Protein AF-A0A2S4VTI2-F1 (afdb_monomer_lite)

pLDDT: mean 84.26, std 13.96, range [35.5, 95.94]

Foldseek 3Di:
DDDDPPDDVVVVVVVVVVVVVVVVVVVVVCVVVVVVVDPDDPDDDPPVLVVLVVQLVVLVVVLVVLLVVLCVLCVVVVCCVVVVPDDDPVSVVVSVVVNVVSQVVNQVSLVSNLVSLLVSCVVPNVVCCPPPVSDRDDPVRSNVD

Organism: NCBI:txid27350

Radius of gyration: 22.97 Å; chains: 1; bounding box: 43×64×53 Å

Sequence (145 aa):
MASSTHSDPAHALSILQQLRDMQKEQDEEAEKLGSFFSVSAGAERDREQERRLALLWSAKSALYKSAVQIQGETQPLRNSKSHGHRLGTILKEKIFEALDRRKKPVARLLKLSCDRRADYLQHHARDQLSRPENQAISYDEFKKL

Secondary structure (DSSP, 8-state):
--------HHHHHHHHHHHHHHHHHHHHHHHHHHHHT-SSTTPPP-HHHHHHHHHHHHHHHHHHHHHHHHHHHHHHHHHHHHH-PPPPHHHHHHHHHHHHHHHHHHHHHHHHHHHHHHHHHHHH-GGGTTSGGGSPPPHHHHTT-

Structure (mmCIF, N/CA/C/O backbone):
data_AF-A0A2S4VTI2-F1
#
_entry.id   AF-A0A2S4VTI2-F1
#
loop_
_atom_site.group_PDB
_atom_site.id
_atom_site.type_symbol
_atom_site.label_atom_id
_atom_site.label_alt_id
_atom_site.label_comp_id
_atom_site.label_asym_id
_atom_site.label_entity_id
_atom_site.label_seq_id
_atom_site.pdbx_PDB_ins_code
_atom_site.Cartn_x
_atom_site.Cartn_y
_atom_site.Cartn_z
_atom_site.occupancy
_atom_site.B_iso_or_equiv
_atom_site.auth_seq_id
_atom_site.auth_comp_id
_atom_site.auth_asym_id
_atom_site.auth_atom_id
_atom_site.pdbx_PDB_model_num
ATOM 1 N N . MET A 1 1 ? -5.427 47.277 -6.084 1.00 35.50 1 MET A N 1
ATOM 2 C CA . MET A 1 1 ? -4.903 47.140 -7.462 1.00 35.50 1 MET A CA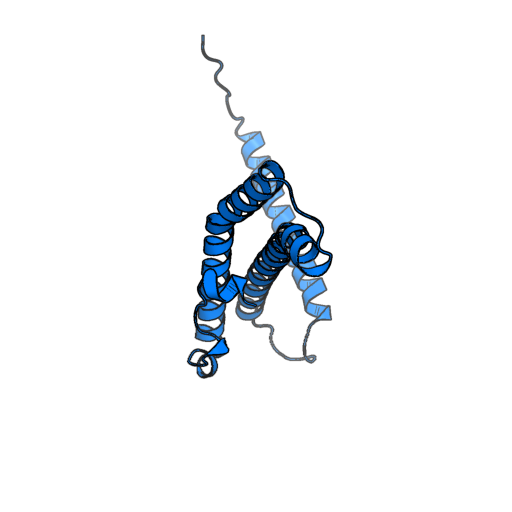 1
ATOM 3 C C . MET A 1 1 ? -4.001 45.916 -7.485 1.00 35.50 1 MET A C 1
ATOM 5 O O . MET A 1 1 ? -3.253 45.734 -6.535 1.00 35.50 1 MET A O 1
ATOM 9 N N . ALA A 1 2 ? -4.180 45.026 -8.461 1.00 41.75 2 ALA A N 1
ATOM 10 C CA . ALA A 1 2 ? -3.594 43.685 -8.484 1.00 41.75 2 ALA A CA 1
ATOM 11 C C . ALA A 1 2 ? -2.088 43.707 -8.812 1.00 41.75 2 ALA A C 1
ATOM 13 O O . ALA A 1 2 ? -1.692 44.306 -9.809 1.00 41.75 2 ALA A O 1
ATOM 14 N N . SER A 1 3 ? -1.266 43.037 -7.995 1.00 41.59 3 SER A N 1
ATOM 15 C CA . SER A 1 3 ? 0.154 42.801 -8.289 1.00 41.59 3 SER A CA 1
ATOM 16 C C . SER A 1 3 ? 0.288 41.702 -9.336 1.00 41.59 3 SER A C 1
ATOM 18 O O . SER A 1 3 ? 0.030 40.534 -9.057 1.00 41.59 3 SER A O 1
ATOM 20 N N . SER A 1 4 ? 0.694 42.089 -10.542 1.00 49.66 4 SER A N 1
ATOM 21 C CA . SER A 1 4 ? 1.109 41.171 -11.600 1.00 49.66 4 SER A CA 1
ATOM 22 C C . SER A 1 4 ? 2.498 40.624 -11.267 1.00 49.66 4 SER A C 1
ATOM 24 O O . SER A 1 4 ? 3.491 41.349 -11.331 1.00 49.66 4 SER A O 1
ATOM 26 N N . THR A 1 5 ? 2.582 39.354 -10.877 1.00 51.34 5 THR A N 1
ATOM 27 C CA . THR A 1 5 ? 3.843 38.608 -10.835 1.00 51.34 5 THR A CA 1
ATOM 28 C C . THR A 1 5 ? 4.260 38.293 -12.267 1.00 51.34 5 THR A C 1
ATOM 30 O O . THR A 1 5 ? 3.909 37.257 -12.827 1.00 51.34 5 THR A O 1
ATOM 33 N N . HIS A 1 6 ? 4.998 39.215 -12.881 1.00 51.44 6 HIS A N 1
ATOM 34 C CA . HIS A 1 6 ? 5.649 38.985 -14.165 1.00 51.44 6 HIS A CA 1
ATOM 35 C C . HIS A 1 6 ? 6.724 37.906 -13.954 1.00 51.44 6 HIS A C 1
ATOM 37 O O . HIS A 1 6 ? 7.784 38.176 -13.395 1.00 51.44 6 HIS A O 1
ATOM 43 N N . SER A 1 7 ? 6.421 36.655 -14.308 1.00 62.72 7 SER A N 1
ATOM 44 C CA . SER A 1 7 ? 7.403 35.571 -14.267 1.00 62.72 7 SER A CA 1
ATOM 45 C C . SER A 1 7 ? 8.454 35.852 -15.338 1.00 62.72 7 SER A C 1
ATOM 47 O O . SER A 1 7 ? 8.148 35.875 -16.530 1.00 62.72 7 SER A O 1
ATOM 49 N N . ASP A 1 8 ? 9.665 36.168 -14.891 1.00 73.94 8 ASP A N 1
ATOM 50 C CA . ASP A 1 8 ? 10.803 36.476 -15.747 1.00 73.94 8 ASP A CA 1
ATOM 51 C C . ASP A 1 8 ? 11.173 35.235 -16.591 1.00 73.94 8 ASP A C 1
ATOM 53 O O . ASP A 1 8 ? 11.460 34.173 -16.022 1.00 73.94 8 ASP A O 1
ATOM 57 N N . PRO A 1 9 ? 11.169 35.317 -17.936 1.00 76.25 9 PRO A N 1
ATOM 58 C CA . PRO A 1 9 ? 11.527 34.194 -18.802 1.00 76.25 9 PRO A CA 1
ATOM 59 C C . PRO A 1 9 ? 12.944 33.659 -18.539 1.00 76.25 9 PRO A C 1
ATOM 61 O O . PRO A 1 9 ? 13.181 32.464 -18.720 1.00 76.25 9 PRO A O 1
ATOM 64 N N . ALA A 1 10 ? 13.870 34.492 -18.051 1.00 80.44 10 ALA A N 1
ATOM 65 C CA . ALA A 1 10 ? 15.216 34.052 -17.683 1.00 80.44 10 ALA A CA 1
ATOM 66 C C . ALA A 1 10 ? 15.207 33.103 -16.470 1.00 80.44 10 ALA A C 1
ATOM 68 O O . ALA A 1 10 ? 15.943 32.115 -16.434 1.00 80.44 10 ALA A O 1
ATOM 69 N N . HIS A 1 11 ? 14.317 33.350 -15.506 1.00 81.88 11 HIS A N 1
ATOM 70 C CA . HIS A 1 11 ? 14.140 32.491 -14.337 1.00 81.88 11 HIS A CA 1
ATOM 71 C C . HIS A 1 11 ? 13.560 31.122 -14.724 1.00 81.88 11 HIS A C 1
ATOM 73 O O . HIS A 1 11 ? 14.003 30.090 -14.222 1.00 81.88 11 HIS A O 1
ATOM 79 N N . ALA A 1 12 ? 12.610 31.091 -15.663 1.00 84.69 12 ALA A N 1
ATOM 80 C CA . ALA A 1 12 ? 12.046 29.840 -16.170 1.00 84.69 12 ALA A CA 1
ATOM 81 C C . ALA A 1 12 ? 13.096 28.974 -16.893 1.00 84.69 12 ALA A C 1
ATOM 83 O O . ALA A 1 12 ? 13.142 27.761 -16.687 1.00 84.69 12 ALA A O 1
ATOM 84 N N . LEU A 1 13 ? 13.973 29.589 -17.694 1.00 89.88 13 LEU A N 1
ATOM 85 C CA . LEU A 1 13 ? 15.064 28.886 -18.379 1.00 89.88 13 LEU A CA 1
ATOM 86 C C . LEU A 1 13 ? 16.104 28.329 -17.398 1.00 89.88 13 LEU A C 1
ATOM 88 O O . LEU A 1 13 ? 16.543 27.192 -17.563 1.00 89.88 13 LEU A O 1
ATOM 92 N N . SER A 1 14 ? 16.433 29.086 -16.349 1.00 92.31 14 SER A N 1
ATOM 93 C CA . SER A 1 14 ? 17.324 28.633 -15.272 1.00 92.31 14 SER A CA 1
ATOM 94 C C . SER A 1 14 ? 16.790 27.374 -14.576 1.00 92.31 14 SER A C 1
ATOM 96 O O . SER A 1 14 ? 17.518 26.394 -14.413 1.00 92.31 14 SER A O 1
ATOM 98 N N . ILE A 1 15 ? 15.489 27.342 -14.261 1.00 90.88 15 ILE A N 1
ATOM 99 C CA . ILE A 1 15 ? 14.844 26.163 -13.660 1.00 90.88 15 ILE A CA 1
ATOM 100 C C . ILE A 1 15 ? 14.912 24.952 -14.595 1.00 90.88 15 ILE A C 1
ATOM 102 O O . ILE A 1 15 ? 15.216 23.846 -14.152 1.00 90.88 15 ILE A O 1
ATOM 106 N N . LEU A 1 16 ? 14.630 25.134 -15.889 1.00 91.88 16 LEU A N 1
ATOM 107 C CA . LEU A 1 16 ? 14.689 24.037 -16.860 1.00 91.88 16 LEU A CA 1
ATOM 108 C C . LEU A 1 16 ? 16.102 23.465 -17.000 1.00 91.88 16 LEU A C 1
ATOM 110 O O . LEU A 1 16 ? 16.263 22.257 -17.184 1.00 91.88 16 LEU A O 1
ATOM 114 N N . GLN A 1 17 ? 17.115 24.322 -16.893 1.00 94.31 17 GLN A N 1
ATOM 115 C CA . GLN A 1 17 ? 18.506 23.902 -16.917 1.00 94.31 17 GLN A CA 1
ATOM 116 C C . GLN A 1 17 ? 18.875 23.123 -15.651 1.00 94.31 17 GLN A C 1
ATOM 118 O O . GLN A 1 17 ? 19.371 22.007 -15.764 1.00 94.31 17 GLN A O 1
ATOM 123 N N . GLN A 1 18 ? 18.502 23.620 -14.467 1.00 94.00 18 GLN A N 1
ATOM 124 C CA . GLN A 1 18 ? 18.690 22.881 -13.215 1.00 94.00 18 GLN A CA 1
ATOM 125 C C . GLN A 1 18 ? 17.992 21.517 -13.223 1.00 94.00 18 GLN A C 1
ATOM 127 O O . GLN A 1 18 ? 18.562 20.536 -12.759 1.00 94.00 18 GLN A O 1
ATOM 132 N N . LEU A 1 19 ? 16.770 21.423 -13.759 1.00 90.88 19 LEU A N 1
ATOM 133 C CA . LEU A 1 19 ? 16.059 20.145 -13.870 1.00 90.88 19 LEU A CA 1
ATOM 134 C C . LEU A 1 19 ? 16.809 19.150 -14.759 1.00 90.88 19 LEU A C 1
ATOM 136 O O . LEU A 1 19 ? 16.881 17.972 -14.423 1.00 90.88 19 LEU A O 1
ATOM 140 N N . ARG A 1 20 ? 17.385 19.622 -15.869 1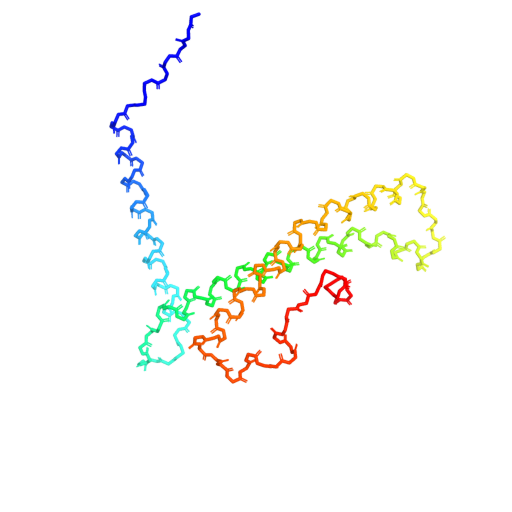.00 92.19 20 ARG A N 1
ATOM 141 C CA . ARG A 1 20 ? 18.193 18.790 -16.766 1.00 92.19 20 ARG A CA 1
ATOM 142 C C . ARG A 1 20 ? 19.469 18.304 -16.087 1.00 92.19 20 ARG A C 1
ATOM 144 O O . ARG A 1 20 ? 19.801 17.129 -16.216 1.00 92.19 20 ARG A O 1
ATOM 151 N N . ASP A 1 21 ? 20.153 19.192 -15.377 1.00 93.88 21 ASP A N 1
ATOM 152 C CA . ASP A 1 21 ? 21.401 18.869 -14.691 1.00 93.88 21 ASP A CA 1
ATOM 153 C C . ASP A 1 21 ? 21.150 17.863 -13.559 1.00 93.88 21 ASP A C 1
ATOM 155 O O . ASP A 1 21 ? 21.800 16.822 -13.512 1.00 93.88 21 ASP A O 1
ATOM 159 N N . MET A 1 22 ? 20.110 18.079 -12.743 1.00 88.69 22 MET A N 1
ATOM 160 C CA . MET A 1 22 ? 19.687 17.116 -11.717 1.00 88.69 22 MET A CA 1
ATOM 161 C C . MET A 1 22 ? 19.271 15.766 -12.311 1.00 88.69 22 MET A C 1
ATOM 163 O O . MET A 1 22 ? 19.524 14.723 -11.715 1.00 88.69 22 MET A O 1
ATOM 167 N N . GLN A 1 23 ? 18.618 15.759 -13.476 1.00 82.94 23 GLN A N 1
ATOM 168 C CA . GLN A 1 23 ? 18.237 14.514 -14.142 1.00 82.94 23 GLN A CA 1
ATOM 169 C C . GLN A 1 23 ? 19.471 13.740 -14.621 1.00 82.94 23 GLN A C 1
ATOM 171 O O . GLN A 1 23 ? 19.539 12.527 -14.442 1.00 82.94 23 GLN A O 1
ATOM 176 N N . LYS A 1 24 ? 20.482 14.443 -15.141 1.00 92.31 24 LYS A N 1
ATOM 177 C CA . LYS A 1 24 ? 21.763 13.844 -15.522 1.00 92.31 24 LYS A CA 1
ATOM 178 C C . LYS A 1 24 ? 22.507 13.267 -14.313 1.00 92.31 24 LYS A C 1
ATOM 180 O O . LYS A 1 24 ? 23.026 12.160 -14.398 1.00 92.31 24 LYS A O 1
ATOM 185 N N . GLU A 1 25 ? 22.537 13.987 -13.192 1.00 89.69 25 GLU A N 1
ATOM 186 C CA . GLU A 1 25 ? 23.136 13.496 -11.943 1.00 89.69 25 GLU A CA 1
ATOM 187 C C . GLU A 1 25 ? 22.434 12.226 -11.447 1.00 89.69 25 GLU A C 1
ATOM 189 O O . GLU A 1 25 ? 23.099 11.248 -11.111 1.00 89.69 25 GLU A O 1
ATOM 194 N N . GLN A 1 26 ? 21.098 12.200 -11.482 1.00 76.88 26 GLN A N 1
ATOM 195 C CA . GLN A 1 26 ? 20.319 11.008 -11.134 1.00 76.88 26 GLN A CA 1
ATOM 196 C C . GLN A 1 26 ? 20.629 9.821 -12.051 1.00 76.88 26 GLN A C 1
ATOM 198 O O . GLN A 1 26 ? 20.750 8.699 -11.561 1.00 76.88 26 GLN A O 1
ATOM 203 N N . ASP A 1 27 ? 20.787 10.051 -13.357 1.00 78.19 27 ASP A N 1
ATOM 204 C CA . ASP A 1 27 ? 21.140 9.003 -14.319 1.00 78.19 27 ASP A CA 1
ATOM 205 C C . ASP A 1 27 ? 22.565 8.463 -14.070 1.00 78.19 27 ASP A C 1
ATOM 207 O O . ASP A 1 27 ? 22.789 7.251 -14.092 1.00 78.19 27 ASP A O 1
ATOM 211 N N . GLU A 1 28 ? 23.533 9.335 -13.771 1.00 85.81 28 GLU A N 1
ATOM 212 C CA . GLU A 1 28 ? 24.907 8.940 -13.430 1.00 85.81 28 GLU A CA 1
ATOM 213 C C . GLU A 1 28 ? 24.985 8.169 -12.104 1.00 85.81 28 GLU A C 1
ATOM 215 O O . GLU A 1 28 ? 25.720 7.183 -11.989 1.00 85.81 28 GLU A O 1
ATOM 220 N N . GLU A 1 29 ? 24.238 8.603 -11.088 1.00 79.56 29 GLU A N 1
ATOM 221 C CA . GLU A 1 29 ? 24.116 7.885 -9.820 1.00 79.56 29 GLU A CA 1
ATOM 222 C C . GLU A 1 29 ? 23.431 6.530 -10.009 1.00 79.56 29 GLU A C 1
ATOM 224 O O . GLU A 1 29 ? 23.897 5.534 -9.453 1.00 79.56 29 GLU A O 1
ATOM 229 N N . ALA A 1 30 ? 22.382 6.457 -10.834 1.00 70.38 30 ALA A N 1
ATOM 230 C CA . ALA A 1 30 ? 21.704 5.210 -11.167 1.00 70.38 30 ALA A CA 1
ATOM 231 C C . ALA A 1 30 ? 22.635 4.222 -11.884 1.00 70.38 30 ALA A C 1
ATOM 233 O O . ALA A 1 30 ? 22.625 3.038 -11.552 1.00 70.38 30 ALA A O 1
ATOM 234 N N . GLU A 1 31 ? 23.490 4.684 -12.801 1.00 75.50 31 GLU A N 1
ATOM 235 C CA . GLU A 1 31 ? 24.491 3.834 -13.458 1.00 75.50 31 GLU A CA 1
ATOM 236 C C . GLU A 1 31 ? 25.547 3.301 -12.476 1.00 75.50 31 GLU A C 1
ATOM 238 O O . GLU A 1 31 ? 25.865 2.103 -12.475 1.00 75.50 31 GLU A O 1
ATOM 243 N N . LYS A 1 32 ? 26.052 4.170 -11.586 1.00 77.56 32 LYS A N 1
ATOM 244 C CA . LYS A 1 32 ? 27.008 3.791 -10.531 1.00 77.56 32 LYS A CA 1
ATOM 245 C C . LYS A 1 32 ? 26.398 2.772 -9.572 1.00 77.56 32 LYS A C 1
ATOM 247 O O . LYS A 1 32 ? 27.017 1.741 -9.303 1.00 77.56 32 LYS A O 1
ATOM 252 N N . LEU A 1 33 ? 25.178 3.026 -9.098 1.00 68.81 33 LEU A N 1
ATOM 253 C CA . LEU A 1 33 ? 24.446 2.128 -8.204 1.00 68.81 33 LEU A CA 1
ATOM 254 C C . LEU A 1 33 ? 24.091 0.814 -8.898 1.00 68.81 33 LEU A C 1
ATOM 256 O O . LEU A 1 33 ? 24.293 -0.252 -8.324 1.00 68.81 33 LEU A O 1
ATOM 260 N N . GLY A 1 34 ? 23.642 0.867 -10.152 1.00 56.94 34 GLY A N 1
ATOM 261 C CA . GLY A 1 34 ? 23.342 -0.314 -10.953 1.00 56.94 34 GLY A CA 1
ATOM 262 C C . GLY A 1 34 ? 24.557 -1.226 -11.134 1.00 56.94 34 GLY A C 1
ATOM 263 O O . GLY A 1 34 ? 24.397 -2.440 -11.260 1.00 56.94 34 GLY A O 1
ATOM 264 N N . SER A 1 35 ? 25.790 -0.687 -11.122 1.00 56.09 35 SER A N 1
ATOM 265 C CA . SER A 1 35 ? 27.009 -1.510 -11.247 1.00 56.09 35 SER A CA 1
ATOM 266 C C . SER A 1 35 ? 27.178 -2.443 -10.049 1.00 56.09 35 SER A C 1
ATOM 268 O O . SER A 1 35 ? 27.544 -3.607 -10.217 1.00 56.09 35 SER A O 1
ATOM 270 N N . PHE A 1 36 ? 26.776 -1.974 -8.866 1.00 54.19 36 PHE A N 1
ATOM 271 C CA . PHE A 1 36 ? 26.823 -2.715 -7.609 1.00 54.19 36 PHE A CA 1
ATOM 272 C C . PHE A 1 36 ? 25.823 -3.879 -7.549 1.00 54.19 36 PHE A C 1
ATOM 274 O O . PHE A 1 36 ? 26.038 -4.827 -6.797 1.00 54.19 36 PHE A O 1
ATOM 281 N N . PHE A 1 37 ? 24.746 -3.825 -8.341 1.00 48.94 37 PHE A N 1
ATOM 282 C CA . PHE A 1 37 ? 23.689 -4.844 -8.381 1.00 48.94 37 PHE A CA 1
ATOM 283 C C . PHE A 1 37 ? 23.710 -5.705 -9.652 1.00 48.94 37 PHE A C 1
ATOM 285 O O . PHE A 1 37 ? 22.798 -6.508 -9.853 1.00 48.94 37 PHE A O 1
ATOM 292 N N . SER A 1 38 ? 24.727 -5.564 -10.511 1.00 51.44 38 SER A N 1
ATOM 293 C CA . SER A 1 38 ? 24.825 -6.356 -11.739 1.00 51.44 38 SER A CA 1
ATOM 294 C C . SER A 1 38 ? 25.005 -7.847 -11.424 1.00 51.44 38 SER A C 1
ATOM 296 O O . SER A 1 38 ? 26.049 -8.312 -10.966 1.00 51.44 38 SER A O 1
ATOM 298 N N . VAL A 1 39 ? 23.937 -8.613 -11.655 1.00 52.22 39 VAL A N 1
ATOM 299 C CA . VAL A 1 39 ? 23.944 -10.073 -11.604 1.00 52.22 39 VAL A CA 1
ATOM 300 C C . VAL A 1 39 ? 24.721 -10.553 -12.831 1.00 52.22 39 VAL A C 1
ATOM 302 O O . VAL A 1 39 ? 24.177 -10.654 -13.923 1.00 52.22 39 VAL A O 1
ATOM 305 N N . SER A 1 40 ? 26.010 -10.824 -12.630 1.00 51.00 40 SER A N 1
ATOM 306 C CA . SER A 1 40 ? 27.002 -11.305 -13.606 1.00 51.00 40 SER A CA 1
ATOM 307 C C . SER A 1 40 ? 27.499 -10.289 -14.647 1.00 51.00 40 SER A C 1
ATOM 309 O O . SER A 1 40 ? 26.740 -9.609 -15.335 1.00 51.00 40 SER A O 1
ATOM 311 N N . ALA A 1 41 ? 28.826 -10.217 -14.777 1.00 43.34 41 ALA A N 1
ATOM 312 C CA . ALA A 1 41 ? 29.504 -9.461 -15.820 1.00 43.34 41 ALA A CA 1
ATOM 313 C C . ALA A 1 41 ? 29.139 -10.045 -17.197 1.00 43.34 41 ALA A C 1
ATOM 315 O O . ALA A 1 41 ? 29.550 -11.158 -17.518 1.00 43.34 41 ALA A O 1
ATOM 316 N N . GLY A 1 42 ? 28.359 -9.305 -17.992 1.00 51.50 42 GLY A N 1
ATOM 317 C CA . GLY A 1 42 ? 28.011 -9.670 -19.372 1.00 51.50 42 GLY A CA 1
ATOM 318 C C . GLY A 1 42 ? 26.516 -9.763 -19.687 1.00 51.50 42 GLY A C 1
ATOM 319 O O . GLY A 1 42 ? 26.174 -9.894 -20.858 1.00 51.50 42 GLY A O 1
ATOM 320 N N . ALA A 1 43 ? 25.622 -9.661 -18.698 1.00 59.06 43 ALA A N 1
ATOM 321 C CA . ALA A 1 43 ? 24.195 -9.499 -18.970 1.00 59.06 43 ALA A CA 1
ATOM 322 C C . ALA A 1 43 ? 23.906 -8.050 -19.404 1.00 59.06 43 ALA A C 1
ATOM 324 O O . ALA A 1 43 ? 24.206 -7.104 -18.673 1.00 59.06 43 ALA A O 1
ATOM 325 N N . GLU A 1 44 ? 23.348 -7.870 -20.602 1.00 63.09 44 GLU A N 1
ATOM 326 C CA . GLU A 1 44 ? 22.859 -6.571 -21.070 1.00 63.09 44 GLU A CA 1
ATOM 327 C C . GLU A 1 44 ? 21.760 -6.081 -20.115 1.00 63.09 44 GLU A C 1
ATOM 329 O O . GLU A 1 44 ? 20.806 -6.807 -19.824 1.00 63.09 44 GLU A O 1
ATOM 334 N N . ARG A 1 45 ? 21.918 -4.874 -19.560 1.00 68.25 45 ARG A N 1
ATOM 335 C CA . ARG A 1 45 ? 20.937 -4.319 -18.622 1.00 68.25 45 ARG A CA 1
ATOM 336 C C . ARG A 1 45 ? 19.650 -3.967 -19.349 1.00 68.25 45 ARG A C 1
ATOM 338 O O . ARG A 1 45 ? 19.620 -3.032 -20.148 1.00 68.25 45 ARG A O 1
ATOM 345 N N . ASP A 1 46 ? 18.564 -4.628 -18.970 1.00 82.31 46 ASP A N 1
ATOM 346 C CA . ASP A 1 46 ? 17.225 -4.171 -19.317 1.00 82.31 46 ASP A CA 1
ATOM 347 C C . ASP A 1 46 ? 16.833 -2.995 -18.403 1.00 82.31 46 ASP A C 1
ATOM 349 O O . ASP A 1 46 ? 16.273 -3.157 -17.312 1.00 82.31 46 ASP A O 1
ATOM 353 N N . ARG A 1 47 ? 17.148 -1.777 -18.861 1.00 83.38 47 ARG A N 1
ATOM 354 C CA . ARG A 1 47 ? 16.814 -0.525 -18.161 1.00 83.38 47 ARG A CA 1
ATOM 355 C C . ARG A 1 47 ? 15.310 -0.379 -17.902 1.00 83.38 47 ARG A C 1
ATOM 357 O O . ARG A 1 47 ? 14.919 0.257 -16.920 1.00 83.38 47 ARG A O 1
ATOM 364 N N . GLU A 1 48 ? 14.450 -0.941 -18.753 1.00 87.00 48 GLU A N 1
ATOM 365 C CA . GLU A 1 48 ? 13.002 -0.891 -18.538 1.00 87.00 48 GLU A CA 1
ATOM 366 C C . GLU A 1 48 ? 12.582 -1.821 -17.401 1.00 87.00 48 GLU A C 1
ATOM 368 O O . GLU A 1 48 ? 11.788 -1.418 -16.541 1.00 87.00 48 GLU A O 1
ATOM 373 N N . GLN A 1 49 ? 13.161 -3.023 -17.347 1.00 87.56 49 GLN A N 1
ATOM 374 C CA . GLN A 1 49 ? 12.956 -3.958 -16.245 1.00 87.56 49 GLN A CA 1
ATOM 375 C C . GLN A 1 49 ? 13.381 -3.345 -14.911 1.00 87.56 49 GLN A C 1
ATOM 377 O O . GLN A 1 49 ? 12.611 -3.374 -13.946 1.00 87.56 49 GLN A O 1
ATOM 382 N N . GLU A 1 50 ? 14.577 -2.758 -14.854 1.00 88.25 50 GLU A N 1
ATOM 383 C CA . GLU A 1 50 ? 15.103 -2.099 -13.654 1.00 88.25 50 GLU A CA 1
ATOM 384 C C . GLU A 1 50 ? 14.191 -0.956 -13.204 1.00 88.25 50 GLU A C 1
ATOM 386 O O . GLU A 1 50 ? 13.811 -0.880 -12.032 1.00 88.25 50 GLU A O 1
ATOM 391 N N . ARG A 1 51 ? 13.750 -0.110 -14.142 1.00 88.25 51 ARG A N 1
ATOM 392 C CA . ARG A 1 51 ? 12.818 0.987 -13.859 1.00 88.25 51 ARG A CA 1
ATOM 393 C C . ARG A 1 51 ? 11.493 0.480 -13.287 1.00 88.25 51 ARG A C 1
ATOM 395 O O . ARG A 1 51 ? 11.015 1.016 -12.283 1.00 88.25 51 ARG A O 1
ATOM 402 N N . ARG A 1 52 ? 10.878 -0.538 -13.897 1.00 89.19 52 ARG A N 1
ATOM 403 C CA . ARG A 1 52 ? 9.607 -1.120 -13.421 1.00 89.19 52 ARG A CA 1
ATOM 404 C C . ARG A 1 52 ? 9.771 -1.756 -12.042 1.00 89.19 52 ARG A C 1
ATOM 406 O O . ARG A 1 52 ? 8.921 -1.563 -11.170 1.00 89.19 52 ARG A O 1
ATOM 413 N N . LEU A 1 53 ? 10.888 -2.443 -11.811 1.00 90.75 53 LEU A N 1
ATOM 414 C CA . LEU A 1 53 ? 11.209 -3.067 -10.530 1.00 90.75 53 LEU A CA 1
ATOM 415 C C . LEU A 1 53 ? 11.447 -2.016 -9.432 1.00 90.75 53 LEU A C 1
ATOM 417 O O . LEU A 1 53 ? 10.914 -2.155 -8.330 1.00 90.75 53 LEU A O 1
ATOM 421 N N . ALA A 1 54 ? 12.134 -0.914 -9.745 1.00 89.12 54 ALA A N 1
ATOM 422 C CA . ALA A 1 54 ? 12.316 0.220 -8.839 1.00 89.12 54 ALA A CA 1
ATOM 423 C C . ALA A 1 54 ? 10.983 0.903 -8.484 1.00 89.12 54 ALA A C 1
ATOM 425 O O . ALA A 1 54 ? 10.719 1.205 -7.314 1.00 89.12 54 ALA A O 1
ATOM 426 N N . LEU A 1 55 ? 10.091 1.097 -9.463 1.00 92.94 55 LEU A N 1
ATOM 427 C CA . LEU A 1 55 ? 8.743 1.620 -9.217 1.00 92.94 55 LEU A CA 1
ATOM 428 C C . LEU A 1 55 ? 7.934 0.675 -8.321 1.00 92.94 55 LEU A C 1
ATOM 430 O O . LEU A 1 55 ? 7.283 1.128 -7.372 1.00 92.94 55 LEU A O 1
ATOM 434 N N . LEU A 1 56 ? 7.970 -0.630 -8.587 1.00 93.69 56 LEU A N 1
ATOM 435 C CA . LEU A 1 56 ? 7.305 -1.627 -7.752 1.00 93.69 56 LEU A CA 1
ATOM 436 C C . LEU A 1 56 ? 7.847 -1.602 -6.317 1.00 93.69 56 LEU A C 1
ATOM 438 O O . LEU A 1 56 ? 7.061 -1.567 -5.367 1.00 93.69 56 LEU A O 1
ATOM 442 N N . TRP A 1 57 ? 9.171 -1.557 -6.153 1.00 95.19 57 TRP A N 1
ATOM 443 C CA . TRP A 1 57 ? 9.825 -1.451 -4.850 1.00 95.19 57 TRP A CA 1
ATOM 444 C C . TRP A 1 57 ? 9.383 -0.194 -4.096 1.00 95.19 57 TRP A C 1
ATOM 446 O O . TRP A 1 57 ? 8.902 -0.294 -2.970 1.00 95.19 57 TRP A O 1
ATOM 456 N N . SER A 1 58 ? 9.423 0.970 -4.748 1.00 94.38 58 SER A N 1
ATOM 457 C CA . SER A 1 58 ? 8.965 2.248 -4.188 1.00 94.38 58 SER A CA 1
ATOM 458 C C . SER A 1 58 ? 7.524 2.172 -3.656 1.00 94.38 58 SER A C 1
ATOM 460 O O . SER A 1 58 ? 7.246 2.594 -2.529 1.00 94.38 58 SER A O 1
ATOM 462 N N . ALA A 1 59 ? 6.608 1.564 -4.420 1.00 93.94 59 ALA A N 1
ATOM 463 C CA . ALA A 1 59 ? 5.223 1.384 -3.983 1.00 93.94 59 ALA A CA 1
ATOM 464 C C . ALA A 1 59 ? 5.098 0.396 -2.813 1.00 93.94 59 ALA A C 1
ATOM 466 O O . ALA A 1 59 ? 4.371 0.676 -1.857 1.00 93.94 59 ALA A O 1
ATOM 467 N N . LYS A 1 60 ? 5.828 -0.728 -2.844 1.00 92.75 60 LYS A N 1
ATOM 468 C CA . LYS A 1 60 ? 5.869 -1.695 -1.734 1.00 92.75 60 LYS A CA 1
ATOM 469 C C . LYS A 1 60 ? 6.404 -1.059 -0.450 1.00 92.75 60 LYS A C 1
ATOM 471 O O . LYS A 1 60 ? 5.796 -1.234 0.602 1.00 92.75 60 LYS A O 1
ATOM 476 N N . SER A 1 61 ? 7.477 -0.272 -0.522 1.00 94.94 61 SER A N 1
ATOM 477 C CA . SER A 1 61 ? 8.036 0.426 0.641 1.00 94.94 61 SER A CA 1
ATOM 478 C C . SER A 1 61 ? 7.062 1.454 1.223 1.00 94.94 61 SER A C 1
ATOM 480 O O . SER A 1 61 ? 6.927 1.549 2.442 1.00 94.94 61 SER A O 1
ATOM 482 N N . ALA A 1 62 ? 6.349 2.212 0.382 1.00 94.56 62 ALA A N 1
ATOM 483 C CA . ALA A 1 62 ? 5.321 3.151 0.842 1.00 94.56 62 ALA A CA 1
ATOM 484 C C . ALA A 1 62 ? 4.139 2.434 1.520 1.00 94.56 62 ALA A C 1
ATOM 486 O O . ALA A 1 62 ? 3.639 2.882 2.558 1.00 94.56 62 ALA A O 1
ATOM 487 N N . LEU A 1 63 ? 3.722 1.294 0.964 1.00 94.00 63 LEU A N 1
ATOM 488 C CA . LEU A 1 63 ? 2.684 0.456 1.554 1.00 94.00 63 LEU A CA 1
ATOM 489 C C . LEU A 1 63 ? 3.128 -0.124 2.908 1.00 94.00 63 LEU A C 1
ATOM 491 O O . LEU A 1 63 ? 2.381 -0.032 3.879 1.00 94.00 63 LEU A O 1
ATOM 495 N N . TYR A 1 64 ? 4.363 -0.625 3.005 1.00 94.00 64 TYR A N 1
ATOM 496 C CA . TYR A 1 64 ? 4.944 -1.133 4.253 1.00 94.00 64 TYR A CA 1
ATOM 497 C C . TYR A 1 64 ? 5.006 -0.059 5.347 1.00 94.00 64 TYR A C 1
ATOM 499 O O . TYR A 1 64 ? 4.561 -0.290 6.469 1.00 94.00 64 TYR A O 1
ATOM 507 N N . LYS A 1 65 ? 5.466 1.158 5.017 1.00 95.12 65 LYS A N 1
ATOM 508 C CA . LYS A 1 65 ? 5.444 2.297 5.955 1.00 95.12 65 LYS A CA 1
ATOM 509 C C . LYS A 1 65 ? 4.036 2.557 6.498 1.00 95.12 65 LYS A C 1
ATOM 511 O O . LYS A 1 65 ? 3.870 2.829 7.685 1.00 95.12 65 LYS A O 1
ATOM 516 N N . SER A 1 66 ? 3.023 2.445 5.641 1.00 93.38 66 SER A N 1
ATOM 517 C CA . SER A 1 66 ? 1.627 2.626 6.043 1.00 93.38 66 SER A CA 1
ATOM 518 C C . SER A 1 66 ? 1.125 1.492 6.943 1.00 93.38 66 SER A C 1
ATOM 520 O O . SER A 1 66 ? 0.394 1.761 7.896 1.00 93.38 66 SER A O 1
ATOM 522 N N . ALA A 1 67 ? 1.543 0.247 6.684 1.00 94.06 67 ALA A N 1
ATOM 523 C CA . ALA A 1 67 ? 1.237 -0.908 7.531 1.00 94.06 67 ALA A CA 1
ATOM 524 C C . ALA A 1 67 ? 1.775 -0.708 8.955 1.00 94.06 67 ALA A C 1
ATOM 526 O O . ALA A 1 67 ? 1.020 -0.796 9.921 1.00 94.06 67 ALA A O 1
ATOM 527 N N . VAL A 1 68 ? 3.054 -0.332 9.076 1.00 94.31 68 VAL A N 1
ATOM 528 C CA . VAL A 1 68 ? 3.707 -0.066 10.369 1.00 94.31 68 VAL A CA 1
ATOM 529 C C . VAL A 1 68 ? 2.978 1.035 11.142 1.00 94.31 68 VAL A C 1
ATOM 531 O O . VAL A 1 68 ? 2.766 0.913 12.347 1.00 94.31 68 VAL A O 1
ATOM 534 N N . GLN A 1 69 ? 2.538 2.096 10.461 1.00 93.56 69 GLN A N 1
ATOM 535 C CA . GLN A 1 69 ? 1.770 3.167 11.101 1.00 93.56 69 GLN A CA 1
ATOM 536 C C . GLN A 1 69 ? 0.407 2.681 11.623 1.00 93.56 69 GLN A C 1
ATOM 538 O O . GLN A 1 69 ? 0.055 2.985 12.761 1.00 93.56 69 GLN A O 1
ATOM 543 N N . ILE A 1 70 ? -0.336 1.894 10.836 1.00 93.19 70 ILE A N 1
ATOM 544 C CA . ILE A 1 70 ? -1.611 1.290 11.270 1.00 93.19 70 ILE A CA 1
ATOM 545 C C . ILE A 1 70 ? -1.396 0.357 12.467 1.00 93.19 70 ILE A C 1
ATOM 547 O O . ILE A 1 70 ? -2.182 0.373 13.419 1.00 93.19 70 ILE A O 1
ATOM 551 N N . GLN A 1 71 ? -0.329 -0.442 12.441 1.00 92.38 71 GLN A N 1
ATOM 552 C CA . GLN A 1 71 ? 0.027 -1.336 13.538 1.00 92.38 71 GLN A CA 1
ATOM 553 C C . GLN A 1 71 ? 0.329 -0.545 14.815 1.00 92.38 71 GLN A C 1
ATOM 555 O O . GLN A 1 71 ? -0.208 -0.871 15.874 1.00 92.38 71 GLN A O 1
ATOM 560 N N . GLY A 1 72 ? 1.111 0.534 14.706 1.00 92.94 72 GLY A N 1
ATOM 561 C CA . GLY A 1 72 ? 1.404 1.437 15.818 1.00 92.94 72 GLY A CA 1
ATOM 562 C C . GLY A 1 72 ? 0.145 2.067 16.420 1.00 92.94 72 GLY A C 1
ATOM 563 O O . GLY A 1 72 ? -0.016 2.071 17.637 1.00 92.94 72 GLY A O 1
ATOM 564 N N . GLU A 1 73 ? -0.794 2.521 15.589 1.00 93.25 73 GLU A N 1
ATOM 565 C CA . GLU A 1 73 ? -2.072 3.085 16.052 1.00 93.25 73 GLU A CA 1
ATOM 566 C C . GLU A 1 73 ? -3.008 2.048 16.675 1.00 93.25 73 GLU A C 1
ATOM 568 O O . GLU A 1 73 ? -3.792 2.369 17.567 1.00 93.25 73 GLU A O 1
ATOM 573 N N . THR A 1 74 ? -2.918 0.792 16.240 1.00 92.12 74 THR A N 1
ATOM 574 C CA . THR A 1 74 ? -3.719 -0.313 16.784 1.00 92.12 74 THR A CA 1
ATOM 575 C C . THR A 1 74 ? -3.124 -0.862 18.088 1.00 92.12 74 THR A C 1
ATOM 577 O O . THR A 1 74 ? -3.842 -1.450 18.903 1.00 92.12 74 THR A O 1
ATOM 580 N N . GLN A 1 75 ? -1.827 -0.647 18.334 1.00 91.12 75 GLN A N 1
ATOM 581 C CA . GLN A 1 75 ? -1.105 -1.188 19.487 1.00 91.12 75 GLN A CA 1
ATOM 582 C C . GLN A 1 75 ? -1.750 -0.847 20.846 1.00 91.12 75 GLN A C 1
ATOM 584 O O . GLN A 1 75 ? -1.891 -1.763 21.661 1.00 91.12 75 GLN A O 1
ATOM 589 N N . PRO A 1 76 ? -2.225 0.388 21.120 1.00 91.12 76 PRO A N 1
ATOM 590 C CA . PRO A 1 76 ? -2.897 0.700 22.379 1.00 91.12 76 PRO A CA 1
ATOM 591 C C . PRO A 1 76 ? -4.163 -0.135 22.597 1.00 91.12 76 PRO A C 1
ATOM 593 O O . PRO A 1 76 ? -4.388 -0.630 23.702 1.00 91.12 76 PRO A O 1
ATOM 596 N N . LEU A 1 77 ? -4.970 -0.353 21.547 1.00 90.00 77 LEU A N 1
ATOM 597 C CA . LEU A 1 77 ? -6.167 -1.201 21.625 1.00 90.00 77 LEU A CA 1
ATOM 598 C C . LEU A 1 77 ? -5.787 -2.637 21.998 1.00 90.00 77 LEU A C 1
ATOM 600 O O . LEU A 1 77 ? -6.426 -3.241 22.863 1.00 90.00 77 LEU A O 1
ATOM 604 N N . ARG A 1 78 ? -4.714 -3.161 21.398 1.00 88.38 78 ARG A N 1
ATOM 605 C CA . ARG A 1 78 ? -4.203 -4.507 21.676 1.00 88.38 78 ARG A CA 1
ATOM 606 C C . ARG A 1 78 ? -3.694 -4.634 23.114 1.00 88.38 78 ARG A C 1
ATOM 608 O O . ARG A 1 78 ? -4.079 -5.576 23.801 1.00 88.38 78 ARG A O 1
ATOM 615 N N . ASN A 1 79 ? -2.930 -3.648 23.586 1.00 87.75 79 ASN A N 1
ATOM 616 C CA . ASN A 1 79 ? -2.414 -3.595 24.956 1.00 87.75 79 ASN A CA 1
ATOM 617 C C . ASN A 1 79 ? -3.544 -3.532 25.991 1.00 87.75 79 ASN A C 1
ATOM 619 O O . ASN A 1 79 ? -3.478 -4.218 27.008 1.00 87.75 79 ASN A O 1
ATOM 623 N N . SER A 1 80 ? -4.600 -2.760 25.714 1.00 86.81 80 SER A N 1
ATOM 624 C CA . SER A 1 80 ? -5.770 -2.658 26.596 1.00 86.81 80 SER A CA 1
ATOM 625 C C . SER A 1 80 ? -6.495 -3.992 26.773 1.00 86.81 80 SER A C 1
ATOM 627 O O . SER A 1 80 ? -6.958 -4.318 27.863 1.00 86.81 80 SER A O 1
ATOM 629 N N . LYS A 1 81 ? -6.549 -4.794 25.701 1.00 82.94 81 LYS A N 1
ATOM 630 C CA . LYS A 1 81 ? -7.173 -6.117 25.707 1.00 82.94 81 LYS A CA 1
ATOM 631 C C . LYS A 1 81 ? -6.315 -7.147 26.445 1.00 82.94 81 LYS A C 1
ATOM 633 O O . LYS A 1 81 ? -6.879 -8.015 27.098 1.00 82.94 81 LYS A O 1
ATOM 638 N N . SER A 1 82 ? -4.986 -7.071 26.339 1.00 81.81 82 SER A N 1
ATOM 639 C CA . SER A 1 82 ? -4.078 -8.054 26.948 1.00 81.81 82 SER A CA 1
ATOM 640 C C . SER A 1 82 ? -3.735 -7.780 28.415 1.00 81.81 82 SER A C 1
ATOM 642 O O . SER A 1 82 ? -3.582 -8.732 29.169 1.00 81.81 82 SER A O 1
ATOM 644 N N . HIS A 1 83 ? -3.636 -6.515 28.835 1.00 78.12 83 HIS A N 1
ATOM 645 C CA . HIS A 1 83 ? -3.194 -6.144 30.191 1.00 78.12 83 HIS A CA 1
ATOM 646 C C . HIS A 1 83 ? -4.354 -5.798 31.142 1.00 78.12 83 HIS A C 1
ATOM 648 O O . HIS A 1 83 ? -4.122 -5.418 32.284 1.00 78.12 83 HIS A O 1
ATOM 654 N N . GLY A 1 84 ? -5.608 -5.857 30.678 1.00 73.19 84 GLY A N 1
ATOM 655 C CA . GLY A 1 84 ? -6.790 -5.527 31.487 1.00 73.19 84 GLY A CA 1
ATOM 656 C C . GLY A 1 84 ? -6.981 -4.031 31.784 1.00 73.19 84 GLY A C 1
ATOM 657 O O . GLY A 1 84 ? -7.974 -3.650 32.403 1.00 73.19 84 GLY A O 1
ATOM 658 N N . HIS A 1 85 ? -6.082 -3.158 31.319 1.00 76.69 85 HIS A N 1
ATOM 659 C CA . HIS A 1 85 ? -6.230 -1.711 31.460 1.00 76.69 85 HIS A CA 1
ATOM 660 C C . HIS A 1 85 ? -7.292 -1.166 30.502 1.00 76.69 85 HIS A C 1
ATOM 662 O O . HIS A 1 85 ? -7.196 -1.301 29.280 1.00 76.69 85 HIS A O 1
ATOM 668 N N . ARG A 1 86 ? -8.308 -0.492 31.049 1.00 78.19 86 ARG A N 1
ATOM 669 C CA . ARG A 1 86 ? -9.390 0.089 30.250 1.00 78.19 86 ARG A CA 1
ATOM 670 C C . ARG A 1 86 ? -8.900 1.354 29.543 1.00 78.19 86 ARG A C 1
ATOM 672 O O . ARG A 1 86 ? -8.586 2.348 30.186 1.00 78.19 86 ARG A O 1
ATOM 679 N N . LEU A 1 87 ? -8.896 1.345 28.210 1.00 82.25 87 LEU A N 1
ATOM 680 C CA . LEU A 1 87 ? -8.802 2.588 27.439 1.00 82.25 87 LEU A CA 1
ATOM 681 C C . LEU A 1 87 ? -10.084 3.400 27.635 1.00 82.25 87 LEU A C 1
ATOM 683 O O . LEU A 1 87 ? -11.184 2.879 27.412 1.00 82.25 87 LEU A O 1
ATOM 687 N N . GLY A 1 88 ? -9.933 4.670 28.012 1.00 85.75 88 GLY A N 1
ATOM 688 C CA . GLY A 1 88 ? -11.040 5.622 28.056 1.00 85.75 88 GLY A CA 1
ATOM 689 C C . GLY A 1 88 ? -11.661 5.849 26.673 1.00 85.75 88 GLY A C 1
ATOM 690 O O . GLY A 1 88 ? -11.006 5.657 25.645 1.00 85.75 88 GLY A O 1
ATOM 691 N N . THR A 1 89 ? -12.926 6.269 26.649 1.00 88.31 89 THR A N 1
ATOM 692 C CA . THR A 1 89 ? -13.724 6.431 25.420 1.00 88.31 89 THR A CA 1
ATOM 693 C C . THR A 1 89 ? -13.080 7.405 24.431 1.00 88.31 89 THR A C 1
ATOM 695 O O . THR A 1 89 ? -12.874 7.044 23.278 1.00 88.31 89 THR A O 1
ATOM 698 N N . ILE A 1 90 ? -12.623 8.565 24.915 1.00 91.00 90 ILE A N 1
ATOM 699 C CA . ILE A 1 90 ? -11.982 9.609 24.095 1.00 91.00 90 ILE A CA 1
ATOM 700 C C . ILE A 1 90 ? -10.753 9.069 23.351 1.00 91.00 90 ILE A C 1
ATOM 702 O O . ILE A 1 90 ? -10.533 9.370 22.180 1.00 91.00 90 ILE A O 1
ATOM 706 N N . LEU A 1 91 ? -9.921 8.266 24.024 1.00 90.06 91 LEU A N 1
ATOM 707 C CA . LEU A 1 91 ? -8.714 7.726 23.402 1.00 90.06 91 LEU A CA 1
ATOM 708 C C . LEU A 1 91 ? -9.057 6.664 22.351 1.00 90.06 91 LEU A C 1
ATOM 710 O O . LEU A 1 91 ? -8.429 6.635 21.297 1.00 90.06 91 LEU A O 1
ATOM 714 N N . LYS A 1 92 ? -10.078 5.830 22.595 1.00 91.44 92 LYS A N 1
ATOM 715 C CA . LYS A 1 92 ? -10.566 4.875 21.587 1.00 91.44 92 LYS A CA 1
ATOM 716 C C . LYS A 1 92 ? -11.100 5.587 20.348 1.00 91.44 92 LYS A C 1
ATOM 718 O O . LYS A 1 92 ? -10.736 5.199 19.243 1.00 91.44 92 LYS A O 1
ATOM 723 N N . GLU A 1 93 ? -11.914 6.623 20.527 1.00 94.69 93 GLU A N 1
ATOM 724 C CA . GLU A 1 93 ? -12.461 7.426 19.425 1.00 94.69 93 GLU A CA 1
ATOM 725 C C . GLU A 1 93 ? -11.345 8.044 18.583 1.00 94.69 93 GLU A C 1
ATOM 727 O O . GLU A 1 93 ? -11.320 7.851 17.370 1.00 94.69 93 GLU A O 1
ATOM 732 N N . LYS A 1 94 ? -10.342 8.663 19.221 1.00 95.38 94 LYS A N 1
ATOM 733 C CA . LYS A 1 94 ? -9.172 9.215 18.518 1.00 95.38 94 LYS A CA 1
ATOM 734 C C . LYS A 1 94 ? -8.403 8.165 17.715 1.00 95.38 94 LYS A C 1
ATOM 736 O O . LYS A 1 94 ? -7.957 8.458 16.607 1.00 95.38 94 LYS A O 1
ATOM 741 N N . ILE A 1 95 ? -8.248 6.951 18.249 1.00 93.69 95 ILE A N 1
ATOM 742 C CA . ILE A 1 95 ? -7.606 5.847 17.521 1.00 93.69 95 ILE A CA 1
ATOM 743 C C . ILE A 1 95 ? -8.451 5.455 16.303 1.00 93.69 95 ILE A C 1
ATOM 745 O O . ILE A 1 95 ? -7.911 5.313 15.208 1.00 93.69 95 ILE A O 1
ATOM 749 N N . PHE A 1 96 ? -9.769 5.310 16.458 1.00 93.88 96 PHE A N 1
ATOM 750 C CA . PHE A 1 96 ? -10.647 4.968 15.337 1.00 93.88 96 PHE A CA 1
ATOM 751 C C . PHE A 1 96 ? -10.680 6.057 14.262 1.00 93.88 96 PHE A C 1
ATOM 753 O O . PHE A 1 96 ? -10.618 5.723 13.081 1.00 93.88 96 PHE A O 1
ATOM 760 N N . GLU A 1 97 ? -10.695 7.335 14.641 1.00 95.94 97 GLU A N 1
ATOM 761 C CA . GLU A 1 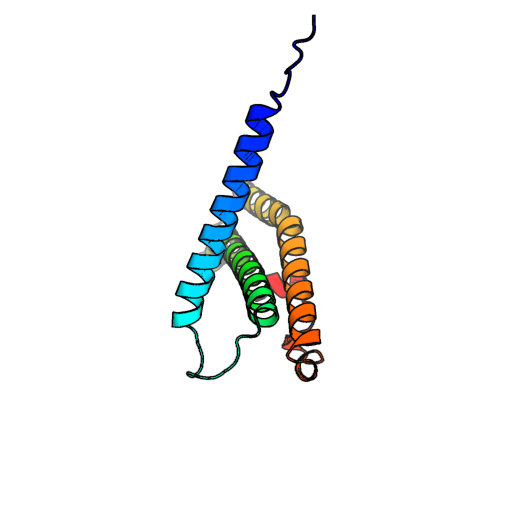97 ? -10.577 8.448 13.696 1.00 95.94 97 GLU A CA 1
ATOM 762 C C . GLU A 1 97 ? -9.246 8.422 12.936 1.00 95.94 97 GLU A C 1
ATOM 764 O O . GLU A 1 97 ? -9.227 8.625 11.722 1.00 95.94 97 GLU A O 1
ATOM 769 N N . ALA A 1 98 ? -8.128 8.163 13.623 1.00 94.19 98 ALA A N 1
ATOM 770 C CA . ALA A 1 98 ? -6.818 8.062 12.982 1.00 94.19 98 ALA A CA 1
ATOM 771 C C . ALA A 1 98 ? -6.782 6.912 11.960 1.00 94.19 98 ALA A C 1
ATOM 773 O O . ALA A 1 98 ? -6.385 7.115 10.809 1.00 94.19 98 ALA A O 1
ATOM 774 N N . LEU A 1 99 ? -7.303 5.741 12.338 1.00 93.38 99 LEU A N 1
ATOM 775 C CA . LEU A 1 99 ? -7.421 4.591 11.443 1.00 93.38 99 LEU A CA 1
ATOM 776 C C . LEU A 1 99 ? -8.328 4.888 10.241 1.00 93.38 99 LEU A C 1
ATOM 778 O O . LEU A 1 99 ? -8.001 4.498 9.119 1.00 93.38 99 LEU A O 1
ATOM 782 N N . ASP A 1 100 ? -9.442 5.594 10.444 1.00 93.94 100 ASP A N 1
ATOM 783 C CA . ASP A 1 100 ? -10.366 5.956 9.367 1.00 93.94 100 ASP A CA 1
ATOM 784 C C . ASP A 1 100 ? -9.723 6.923 8.362 1.00 93.94 100 ASP A C 1
ATOM 786 O O . ASP A 1 100 ? -9.754 6.680 7.151 1.00 93.94 100 ASP A O 1
ATOM 790 N N . ARG A 1 101 ? -8.994 7.936 8.856 1.00 94.75 101 ARG A N 1
ATOM 791 C CA . ARG A 1 101 ? -8.205 8.868 8.025 1.00 94.75 101 ARG A CA 1
ATOM 792 C C . ARG A 1 101 ? -7.178 8.147 7.145 1.00 94.75 101 ARG A C 1
ATOM 794 O O . ARG A 1 101 ? -6.867 8.622 6.050 1.00 94.75 101 ARG A O 1
ATOM 801 N N . ARG A 1 102 ? -6.664 6.992 7.582 1.00 91.62 102 ARG A N 1
ATOM 802 C CA . ARG A 1 102 ? -5.672 6.193 6.839 1.00 91.62 102 ARG A CA 1
ATOM 803 C C . ARG A 1 102 ? -6.257 5.288 5.765 1.00 91.62 102 ARG A C 1
ATOM 805 O O . ARG A 1 102 ? -5.524 4.937 4.839 1.00 91.62 102 ARG A O 1
ATOM 812 N N . LYS A 1 103 ? -7.547 4.945 5.816 1.00 93.00 103 LYS A N 1
ATOM 813 C CA . LYS A 1 103 ? -8.168 4.022 4.847 1.00 93.00 103 LYS A CA 1
ATOM 814 C C . LYS A 1 103 ? -7.975 4.482 3.405 1.00 93.00 103 LYS A C 1
ATOM 816 O O . LYS A 1 103 ? -7.451 3.744 2.575 1.00 93.00 103 LYS A O 1
ATOM 821 N N . LYS A 1 104 ? -8.358 5.727 3.104 1.00 94.25 104 LYS A N 1
ATOM 822 C CA . LYS A 1 104 ? -8.349 6.256 1.730 1.00 94.25 104 LYS A CA 1
ATOM 823 C C . LYS A 1 104 ? -6.925 6.383 1.151 1.00 94.25 104 LYS A C 1
ATOM 825 O O . LYS A 1 104 ? -6.727 5.954 0.014 1.00 94.25 104 LYS A O 1
ATOM 830 N N . PRO A 1 105 ? -5.920 6.928 1.870 1.00 94.50 105 PRO A N 1
ATOM 831 C CA . PRO A 1 105 ? -4.530 6.912 1.409 1.00 94.50 105 PRO A CA 1
ATOM 832 C C . PRO A 1 105 ? -3.972 5.507 1.172 1.00 94.50 105 PRO A C 1
ATOM 834 O O . PRO A 1 105 ? -3.356 5.274 0.133 1.00 94.50 105 PRO A O 1
ATOM 837 N N . VAL A 1 106 ? -4.220 4.567 2.088 1.00 94.69 106 VAL A N 1
ATOM 838 C CA . VAL A 1 106 ? -3.701 3.199 1.963 1.00 94.69 106 VAL A CA 1
ATOM 839 C C . VAL A 1 106 ? -4.352 2.461 0.805 1.00 94.69 106 VAL A C 1
ATOM 841 O O . VAL A 1 106 ? -3.638 1.835 0.035 1.00 94.69 106 VAL A O 1
ATOM 844 N N . ALA A 1 107 ? -5.663 2.602 0.598 1.00 94.25 107 ALA A N 1
ATOM 845 C CA . ALA A 1 107 ? -6.338 2.019 -0.560 1.00 94.25 107 ALA A CA 1
ATOM 846 C C . ALA A 1 107 ? -5.731 2.500 -1.894 1.00 94.25 107 ALA A C 1
ATOM 848 O O . ALA A 1 107 ? -5.556 1.704 -2.816 1.00 94.25 107 ALA A O 1
ATOM 849 N N . ARG A 1 108 ? -5.338 3.782 -1.991 1.00 94.75 108 ARG A N 1
ATOM 850 C CA . ARG A 1 108 ? -4.634 4.309 -3.176 1.00 94.75 108 ARG A CA 1
ATOM 851 C C . ARG A 1 108 ? -3.249 3.687 -3.354 1.00 94.75 108 ARG A C 1
ATOM 853 O O . ARG A 1 108 ? -2.904 3.313 -4.470 1.00 94.75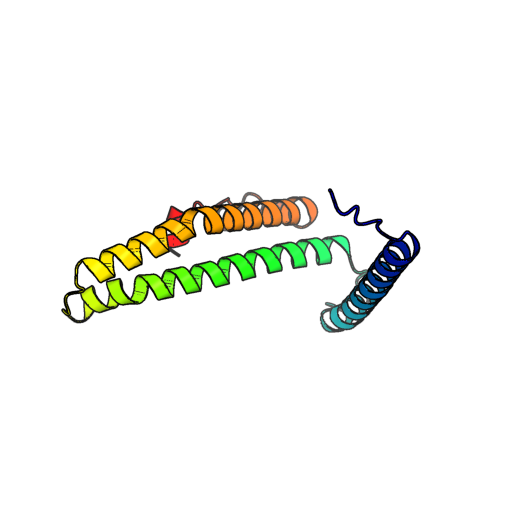 108 ARG A O 1
ATOM 860 N N . LEU A 1 109 ? -2.465 3.574 -2.280 1.00 94.19 109 LEU A N 1
ATOM 861 C CA . LEU A 1 109 ? -1.138 2.945 -2.325 1.00 94.19 109 LEU A CA 1
ATOM 862 C C . LEU A 1 109 ? -1.217 1.451 -2.648 1.00 94.19 109 LEU A C 1
ATOM 864 O O . LEU A 1 109 ? -0.376 0.936 -3.379 1.00 94.19 109 LEU A O 1
ATOM 868 N N . LEU A 1 110 ? -2.234 0.768 -2.126 1.00 94.94 110 LEU A N 1
ATOM 869 C CA . LEU A 1 110 ? -2.488 -0.643 -2.374 1.00 94.94 110 LEU A CA 1
ATOM 870 C C . LEU A 1 110 ? -2.799 -0.877 -3.848 1.00 94.94 110 LEU A C 1
ATOM 872 O O . LEU A 1 110 ? -2.143 -1.702 -4.481 1.00 94.94 110 LEU A O 1
ATOM 876 N N . LYS A 1 111 ? -3.718 -0.079 -4.408 1.00 94.50 111 LYS A N 1
ATOM 877 C CA . LYS A 1 111 ? -4.024 -0.093 -5.838 1.00 94.50 111 LYS A CA 1
ATOM 878 C C . LYS A 1 111 ? -2.768 0.169 -6.672 1.00 94.50 111 LYS A C 1
ATOM 880 O O . LYS A 1 111 ? -2.430 -0.647 -7.513 1.00 94.50 111 LYS A O 1
ATOM 885 N N . LEU A 1 112 ? -2.012 1.224 -6.357 1.00 95.06 112 LEU A N 1
ATOM 886 C CA . LEU A 1 112 ? -0.766 1.554 -7.057 1.00 95.06 112 LEU A CA 1
ATOM 887 C C . LEU A 1 112 ? 0.266 0.413 -7.010 1.00 95.06 112 LEU A C 1
ATOM 889 O O . LEU A 1 112 ? 0.951 0.156 -7.996 1.00 95.06 112 LEU A O 1
ATOM 893 N N . SER A 1 113 ? 0.394 -0.265 -5.868 1.00 93.69 113 SER A N 1
ATOM 894 C CA . SER A 1 113 ? 1.287 -1.418 -5.704 1.00 93.69 113 SER A CA 1
ATOM 895 C C . SER A 1 113 ? 0.832 -2.618 -6.538 1.00 93.69 113 SER A C 1
ATOM 897 O O . SER A 1 113 ? 1.668 -3.287 -7.145 1.00 93.69 113 SER A O 1
ATOM 899 N N . CYS A 1 114 ? -0.478 -2.877 -6.602 1.00 93.25 114 CYS A N 1
ATOM 900 C CA . CYS A 1 114 ? -1.046 -3.937 -7.435 1.00 93.25 114 CYS A CA 1
ATOM 901 C C . CYS A 1 114 ? -0.872 -3.623 -8.927 1.00 93.25 114 CYS A C 1
ATOM 903 O O . CYS A 1 114 ? -0.376 -4.472 -9.660 1.00 93.25 114 CYS A O 1
ATOM 905 N N . ASP A 1 115 ? -1.170 -2.392 -9.347 1.00 94.19 115 ASP A N 1
ATOM 906 C CA . ASP A 1 115 ? -1.030 -1.937 -10.735 1.00 94.19 115 ASP A CA 1
ATOM 907 C C . ASP A 1 115 ? 0.431 -2.058 -11.205 1.00 94.19 115 ASP A C 1
ATOM 909 O O . ASP A 1 115 ? 0.707 -2.655 -12.242 1.00 94.19 115 ASP A O 1
ATOM 913 N N . ARG A 1 116 ? 1.396 -1.581 -10.401 1.00 94.19 116 ARG A N 1
ATOM 914 C CA . ARG A 1 116 ? 2.836 -1.701 -10.710 1.00 94.19 116 ARG A CA 1
ATOM 915 C C . ARG A 1 116 ? 3.321 -3.149 -10.738 1.00 94.19 116 ARG A C 1
ATOM 917 O O . ARG A 1 116 ? 4.242 -3.473 -11.482 1.00 94.19 116 ARG A O 1
ATOM 924 N N . ARG A 1 117 ? 2.734 -4.023 -9.916 1.00 93.75 117 ARG A N 1
ATOM 925 C CA . ARG A 1 117 ? 3.065 -5.453 -9.918 1.00 93.75 117 ARG A CA 1
ATOM 926 C C . ARG A 1 117 ? 2.552 -6.119 -11.184 1.00 93.75 117 ARG A C 1
ATOM 928 O O . ARG A 1 117 ? 3.320 -6.823 -11.825 1.00 93.75 117 ARG A O 1
ATOM 935 N N . ALA A 1 118 ? 1.292 -5.881 -11.539 1.00 92.94 118 ALA A N 1
ATOM 936 C CA . ALA A 1 118 ? 0.697 -6.403 -12.763 1.00 92.94 118 ALA A CA 1
ATOM 937 C C . ALA A 1 118 ? 1.486 -5.939 -13.994 1.00 92.94 118 ALA A C 1
ATOM 939 O O . ALA A 1 118 ? 1.829 -6.761 -14.837 1.00 92.94 118 ALA A O 1
ATOM 940 N N . ASP A 1 119 ? 1.858 -4.658 -14.038 1.00 93.94 119 ASP A N 1
ATOM 941 C CA . ASP A 1 119 ? 2.676 -4.078 -15.101 1.00 93.94 119 ASP A CA 1
ATOM 942 C C . ASP A 1 119 ? 4.050 -4.764 -15.231 1.00 93.94 119 ASP A C 1
ATOM 944 O O . ASP A 1 119 ? 4.431 -5.184 -16.324 1.00 93.94 119 ASP A O 1
ATOM 948 N N . TYR A 1 120 ? 4.762 -4.971 -14.118 1.00 93.31 120 TYR A N 1
ATOM 949 C CA . TYR A 1 120 ? 6.033 -5.702 -14.117 1.00 93.31 120 TYR A CA 1
ATOM 950 C C . TYR A 1 120 ? 5.870 -7.158 -14.587 1.00 93.31 120 TYR A C 1
ATOM 952 O O . TYR A 1 120 ? 6.598 -7.618 -15.469 1.00 93.31 120 TYR A O 1
ATOM 960 N N . LEU A 1 121 ? 4.890 -7.882 -14.037 1.00 92.88 121 LEU A N 1
ATOM 961 C CA . LEU A 1 121 ? 4.646 -9.288 -14.371 1.00 92.88 121 LEU A CA 1
ATOM 962 C C . LEU A 1 121 ? 4.218 -9.461 -15.834 1.00 92.88 121 LEU A C 1
ATOM 964 O O . LEU A 1 121 ? 4.659 -10.394 -16.497 1.00 92.88 121 LEU A O 1
ATOM 968 N N . GLN A 1 122 ? 3.420 -8.544 -16.379 1.00 92.88 122 GLN A N 1
ATOM 969 C CA . GLN A 1 122 ? 2.972 -8.602 -17.770 1.00 92.88 122 GLN A CA 1
ATOM 970 C C . GLN A 1 122 ? 4.126 -8.506 -18.782 1.00 92.88 122 GLN A C 1
ATOM 972 O O . GLN A 1 122 ? 4.001 -9.060 -19.879 1.00 92.88 122 GLN A O 1
ATOM 977 N N . HIS A 1 123 ? 5.220 -7.822 -18.434 1.00 91.56 123 HIS A N 1
ATOM 978 C CA . HIS A 1 123 ? 6.365 -7.616 -19.326 1.00 91.56 123 HIS A CA 1
ATOM 979 C C . HIS A 1 123 ? 7.495 -8.620 -19.079 1.00 91.56 123 HIS A C 1
ATOM 981 O O . HIS A 1 123 ? 8.087 -9.095 -20.043 1.00 91.56 123 HIS A O 1
ATOM 987 N N . HIS A 1 124 ? 7.753 -8.993 -17.820 1.00 88.12 124 HIS A N 1
ATOM 988 C CA . HIS A 1 124 ? 8.953 -9.763 -17.464 1.00 88.12 124 HIS A CA 1
ATOM 989 C C . HIS A 1 124 ? 8.677 -11.149 -16.855 1.00 88.12 124 HIS A C 1
ATOM 991 O O . HIS A 1 124 ? 9.594 -11.959 -16.781 1.00 88.12 124 HIS A O 1
ATOM 997 N N . ALA A 1 125 ? 7.447 -11.452 -16.415 1.00 88.62 125 ALA A N 1
ATOM 998 C CA . ALA A 1 125 ? 7.119 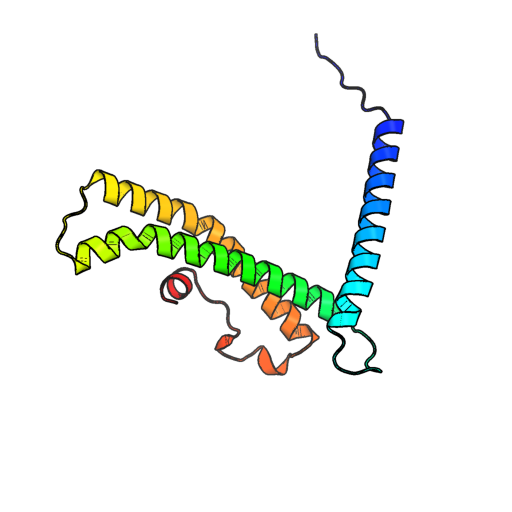-12.720 -15.742 1.00 88.62 125 ALA A CA 1
ATOM 999 C C . ALA A 1 125 ? 5.632 -13.097 -15.903 1.00 88.62 125 ALA A C 1
ATOM 1001 O O . ALA A 1 125 ? 4.870 -13.186 -14.932 1.00 88.62 125 ALA A O 1
ATOM 1002 N N . ARG A 1 126 ? 5.190 -13.274 -17.157 1.00 89.94 126 ARG A N 1
ATOM 1003 C CA . ARG A 1 126 ? 3.771 -13.512 -17.493 1.00 89.94 126 ARG A CA 1
ATOM 1004 C C . ARG A 1 126 ? 3.213 -14.791 -16.875 1.00 89.94 126 ARG A C 1
ATOM 1006 O O . ARG A 1 126 ? 2.044 -14.830 -16.507 1.00 89.94 126 ARG A O 1
ATOM 1013 N N . ASP A 1 127 ? 4.050 -15.811 -16.741 1.00 89.94 127 ASP A N 1
ATOM 1014 C CA . ASP A 1 127 ? 3.744 -17.090 -16.097 1.00 89.94 127 ASP A CA 1
ATOM 1015 C C . ASP A 1 127 ? 3.358 -16.931 -14.617 1.00 89.94 127 ASP A C 1
ATOM 1017 O O . ASP A 1 127 ? 2.612 -17.742 -14.069 1.00 89.94 127 ASP A O 1
ATOM 1021 N N . GLN A 1 128 ? 3.819 -15.862 -13.966 1.00 89.44 128 GLN A N 1
ATOM 1022 C CA . GLN A 1 128 ? 3.526 -15.587 -12.562 1.00 89.44 128 GLN A CA 1
ATOM 1023 C C . GLN A 1 128 ? 2.275 -14.724 -12.365 1.00 89.44 128 GLN A C 1
ATOM 1025 O O . GLN A 1 128 ? 1.788 -14.617 -11.238 1.00 89.44 128 GLN A O 1
ATOM 1030 N N . LEU A 1 129 ? 1.730 -14.124 -13.428 1.00 88.12 129 LEU A N 1
ATOM 1031 C CA . LEU A 1 129 ? 0.602 -13.191 -13.343 1.00 88.12 129 LEU A CA 1
ATOM 1032 C C . LEU A 1 129 ? -0.670 -13.846 -12.783 1.00 88.12 129 LEU A C 1
ATOM 1034 O O . LEU A 1 129 ? -1.416 -13.208 -12.048 1.00 88.12 129 LEU A O 1
ATOM 1038 N N . SER A 1 130 ? -0.908 -15.123 -13.091 1.00 88.00 130 SER A N 1
ATOM 1039 C CA . SER A 1 130 ? -2.097 -15.856 -12.637 1.00 88.00 130 SER A CA 1
ATOM 1040 C C . SER A 1 130 ? -1.986 -16.392 -11.206 1.00 88.00 130 SER A C 1
ATOM 1042 O O . SER A 1 130 ? -2.978 -16.888 -10.667 1.00 88.00 130 SER A O 1
ATOM 1044 N N . ARG A 1 131 ? -0.812 -16.292 -10.563 1.00 90.19 131 ARG A N 1
ATOM 1045 C CA . ARG A 1 131 ? -0.605 -16.830 -9.212 1.00 90.19 131 ARG A CA 1
ATOM 1046 C C . ARG A 1 131 ? -1.496 -16.115 -8.189 1.00 90.19 131 ARG A C 1
ATOM 1048 O O . ARG A 1 131 ? -1.603 -14.889 -8.237 1.00 90.19 131 ARG A O 1
ATOM 1055 N N . PRO A 1 132 ? -2.074 -16.842 -7.216 1.00 86.44 132 PRO A N 1
ATOM 1056 C CA . PRO A 1 132 ? -2.953 -16.256 -6.201 1.00 86.44 132 PRO A CA 1
ATOM 1057 C C . PRO A 1 132 ? -2.257 -15.160 -5.376 1.00 86.44 132 PRO A C 1
ATOM 1059 O O . PRO A 1 132 ? -2.866 -14.152 -5.045 1.00 86.44 132 PRO A O 1
ATOM 1062 N N . GLU A 1 133 ? -0.955 -15.303 -5.127 1.00 85.94 133 GLU A N 1
ATOM 1063 C CA . GLU A 1 133 ? -0.112 -14.335 -4.405 1.00 85.94 133 GLU A CA 1
ATOM 1064 C C . GLU A 1 133 ? 0.025 -12.977 -5.121 1.00 85.94 133 GLU A C 1
ATOM 1066 O O . GLU A 1 133 ? 0.320 -11.950 -4.501 1.00 85.94 133 GLU A O 1
ATOM 1071 N N . ASN A 1 134 ? -0.175 -12.966 -6.441 1.00 87.44 134 ASN A N 1
ATOM 1072 C CA . ASN A 1 134 ? -0.026 -11.784 -7.285 1.00 87.44 134 ASN A CA 1
ATOM 1073 C C . ASN A 1 134 ? -1.356 -11.089 -7.585 1.00 87.44 134 ASN A C 1
ATOM 1075 O O . ASN A 1 134 ? -1.349 -10.030 -8.213 1.00 87.44 134 ASN A O 1
ATOM 1079 N N . GLN A 1 135 ? -2.469 -11.640 -7.099 1.00 86.44 135 GLN A N 1
ATOM 1080 C CA . GLN A 1 135 ? -3.779 -11.022 -7.228 1.00 86.44 135 GLN A CA 1
ATOM 1081 C C . GLN A 1 135 ? -3.878 -9.746 -6.386 1.00 86.44 135 GLN A C 1
ATOM 1083 O O . GLN A 1 135 ? -3.180 -9.565 -5.381 1.00 86.44 135 GLN A O 1
ATOM 1088 N N . ALA A 1 136 ? -4.747 -8.835 -6.822 1.00 88.00 136 ALA A N 1
ATOM 1089 C CA . ALA A 1 136 ? -5.019 -7.616 -6.079 1.00 88.00 136 ALA A CA 1
ATOM 1090 C C . ALA A 1 136 ? -5.662 -7.966 -4.733 1.00 88.00 136 ALA A C 1
ATOM 1092 O O . ALA A 1 136 ? -6.670 -8.665 -4.684 1.00 88.00 136 ALA A O 1
ATOM 1093 N N . ILE A 1 137 ? -5.084 -7.446 -3.654 1.00 89.44 137 ILE A N 1
ATOM 1094 C CA . ILE A 1 137 ? -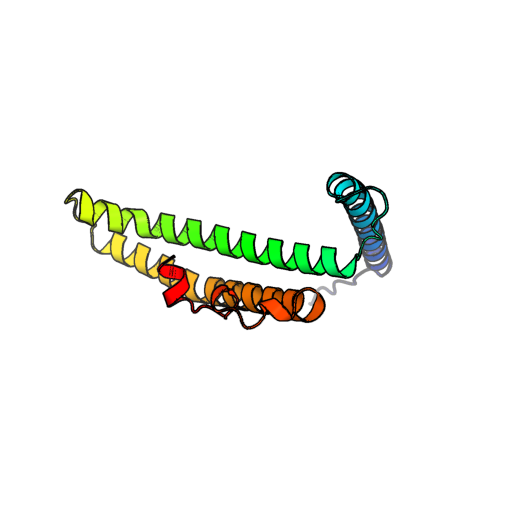5.633 -7.582 -2.305 1.00 89.44 137 ILE A CA 1
ATOM 1095 C C . ILE A 1 137 ? -6.434 -6.334 -1.937 1.00 89.44 137 ILE A C 1
ATOM 1097 O O . ILE A 1 137 ? -6.105 -5.212 -2.331 1.00 89.44 137 ILE A O 1
ATOM 1101 N N . SER A 1 138 ? -7.495 -6.531 -1.169 1.00 89.75 138 SER A N 1
ATOM 1102 C CA . SER A 1 138 ? -8.341 -5.476 -0.618 1.00 89.75 138 SER A CA 1
ATOM 1103 C C . SER A 1 138 ? -7.723 -4.844 0.634 1.00 89.75 138 SER A C 1
ATOM 1105 O O . SER A 1 138 ? -6.813 -5.389 1.261 1.00 89.75 138 SER A O 1
ATOM 1107 N N . TYR A 1 139 ? -8.240 -3.682 1.044 1.00 88.94 139 TYR A N 1
ATOM 1108 C CA . TYR A 1 139 ? -7.815 -3.041 2.294 1.00 88.94 139 TYR A CA 1
ATOM 1109 C C . TYR A 1 139 ? -8.098 -3.920 3.527 1.00 88.94 139 TYR A C 1
ATOM 1111 O O . TYR A 1 139 ? -7.297 -3.950 4.460 1.00 88.94 139 TYR A O 1
ATOM 1119 N N . ASP A 1 140 ? -9.215 -4.651 3.527 1.00 87.69 140 ASP A N 1
ATOM 1120 C CA . ASP A 1 140 ? -9.597 -5.513 4.648 1.00 87.69 140 ASP A CA 1
ATOM 1121 C C . ASP A 1 140 ? -8.703 -6.750 4.764 1.00 87.69 140 ASP A C 1
ATOM 1123 O O . ASP A 1 140 ? -8.422 -7.198 5.874 1.00 87.69 140 ASP A O 1
ATOM 1127 N N . GLU A 1 141 ? -8.224 -7.284 3.639 1.00 89.00 141 GLU A N 1
ATOM 1128 C CA . GLU A 1 141 ? -7.186 -8.320 3.621 1.00 89.00 141 GLU A CA 1
ATOM 1129 C C . GLU A 1 141 ? -5.843 -7.748 4.066 1.00 89.00 141 GLU A C 1
ATOM 1131 O O . GLU A 1 141 ? -5.195 -8.320 4.936 1.00 89.00 141 GLU A O 1
ATOM 1136 N N . PHE A 1 142 ? -5.468 -6.573 3.554 1.00 88.06 142 PHE A N 1
ATOM 1137 C CA . PHE A 1 142 ? -4.232 -5.890 3.931 1.00 88.06 142 PHE A CA 1
ATOM 1138 C C . PHE A 1 142 ? -4.134 -5.628 5.439 1.00 88.06 142 PHE A C 1
ATOM 1140 O O . PHE A 1 142 ? -3.064 -5.766 6.017 1.00 88.06 142 PHE A O 1
ATOM 1147 N N . LYS A 1 143 ? -5.244 -5.282 6.096 1.00 85.44 143 LYS A N 1
ATOM 1148 C CA . LYS A 1 143 ? -5.278 -5.040 7.546 1.00 85.44 143 LYS A CA 1
ATOM 1149 C C . LYS A 1 143 ? -5.071 -6.313 8.386 1.00 85.44 143 LYS A C 1
ATOM 1151 O O . LYS A 1 143 ? -4.812 -6.203 9.583 1.00 85.44 143 LYS A O 1
ATOM 1156 N N . LYS A 1 144 ? -5.261 -7.498 7.799 1.00 84.25 144 LYS A N 1
ATOM 1157 C CA . LYS A 1 144 ? -5.117 -8.797 8.478 1.00 84.25 144 LYS A CA 1
ATOM 1158 C C . LYS A 1 144 ? -3.715 -9.396 8.343 1.00 84.25 144 LYS A C 1
ATOM 1160 O O . LYS A 1 144 ? -3.425 -10.333 9.084 1.00 84.25 144 LYS A O 1
ATOM 1165 N N . LEU A 1 145 ? -2.916 -8.898 7.397 1.00 77.69 145 LEU A N 1
ATOM 1166 C CA . LEU A 1 145 ? -1.504 -9.250 7.227 1.00 77.69 145 LEU A CA 1
ATOM 1167 C C . LEU A 1 145 ? -0.679 -8.733 8.412 1.00 77.69 145 LEU A C 1
ATOM 1169 O O . LEU A 1 145 ? 0.216 -9.485 8.851 1.00 77.69 145 LEU A O 1
#